Protein AF-A0A9P9GS94-F1 (afdb_monomer)

Structure (mmCIF, N/CA/C/O backbone):
data_AF-A0A9P9GS94-F1
#
_entry.id   AF-A0A9P9GS94-F1
#
loop_
_atom_site.group_PDB
_atom_site.id
_atom_site.type_symbol
_atom_site.label_atom_id
_atom_site.label_alt_id
_atom_site.label_comp_id
_atom_site.label_asym_id
_atom_site.label_entity_id
_atom_site.label_seq_id
_atom_site.pdbx_PDB_ins_code
_atom_site.Cartn_x
_atom_site.Cartn_y
_atom_site.Cartn_z
_atom_site.occupancy
_atom_site.B_iso_or_equiv
_atom_site.auth_seq_id
_atom_site.auth_comp_id
_atom_site.auth_asym_id
_atom_site.auth_atom_id
_atom_site.pdbx_PDB_model_num
ATOM 1 N N . MET A 1 1 ? -2.860 16.374 18.652 1.00 51.09 1 MET A N 1
ATOM 2 C CA . MET A 1 1 ? -3.465 15.806 17.423 1.00 51.09 1 MET A CA 1
ATOM 3 C C . MET A 1 1 ? -3.109 14.330 17.306 1.00 51.09 1 MET A C 1
ATOM 5 O O . MET A 1 1 ? -1.937 13.982 17.402 1.00 51.09 1 MET A O 1
ATOM 9 N N . THR A 1 2 ? -4.101 1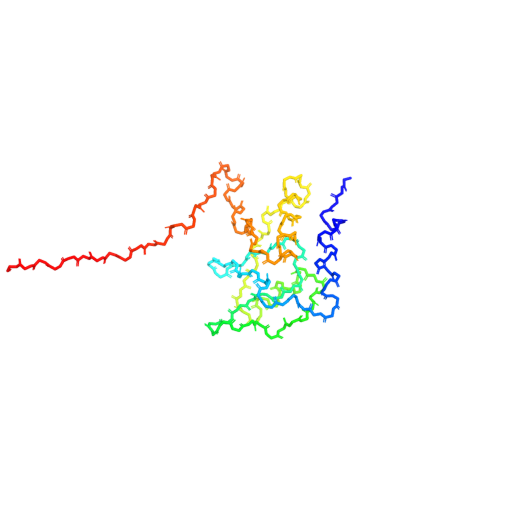3.457 17.146 1.00 63.44 2 THR A N 1
ATOM 10 C CA . THR A 1 2 ? -3.914 11.997 17.101 1.00 63.44 2 THR A CA 1
ATOM 11 C C . THR A 1 2 ? -3.566 11.559 15.676 1.00 63.44 2 THR A C 1
ATOM 13 O O . THR A 1 2 ? -4.245 11.943 14.726 1.00 63.44 2 THR A O 1
ATOM 16 N N . THR A 1 3 ? -2.482 10.804 15.497 1.00 85.69 3 THR A N 1
ATOM 17 C CA . THR A 1 3 ? -2.061 10.278 14.186 1.00 85.69 3 THR A CA 1
ATOM 18 C C . THR A 1 3 ? -2.821 8.988 13.863 1.00 85.69 3 THR A C 1
ATOM 20 O O . THR A 1 3 ? -3.185 8.257 14.783 1.00 85.69 3 THR A O 1
ATOM 23 N N . PHE A 1 4 ? -3.017 8.656 12.577 1.00 89.19 4 PHE A N 1
ATOM 24 C CA . PHE A 1 4 ? -3.662 7.384 12.187 1.00 89.19 4 PHE A CA 1
ATOM 25 C C . PHE A 1 4 ? -2.926 6.164 12.767 1.00 89.19 4 PHE A C 1
ATOM 27 O O . PHE A 1 4 ? -3.548 5.165 13.102 1.00 89.19 4 PHE A O 1
ATOM 34 N N . ARG A 1 5 ? -1.607 6.277 12.983 1.00 90.88 5 ARG A N 1
ATOM 35 C CA . ARG A 1 5 ? -0.775 5.229 13.592 1.00 90.88 5 ARG A CA 1
ATOM 36 C C . ARG A 1 5 ? -1.194 4.847 15.016 1.00 90.88 5 ARG A C 1
ATOM 38 O O . ARG A 1 5 ? -0.787 3.799 15.501 1.00 90.88 5 ARG A O 1
ATOM 45 N N . LYS A 1 6 ? -1.956 5.703 15.707 1.00 91.00 6 LYS A N 1
ATOM 46 C CA . LYS A 1 6 ? -2.480 5.432 17.053 1.00 91.00 6 LYS A CA 1
ATOM 47 C C . LYS A 1 6 ? -3.866 4.771 17.044 1.00 91.00 6 LYS A C 1
ATOM 49 O O . LYS A 1 6 ? -4.298 4.362 18.120 1.00 91.00 6 LYS A O 1
ATOM 54 N N . SER A 1 7 ? -4.529 4.679 15.885 1.00 92.81 7 SER A N 1
ATOM 55 C CA . SER A 1 7 ? -5.830 4.007 15.737 1.00 92.81 7 SER A CA 1
ATOM 56 C C . SER A 1 7 ? -5.739 2.521 16.089 1.00 92.81 7 SER A C 1
ATOM 58 O O . SER A 1 7 ? -4.669 1.921 15.959 1.00 92.81 7 SER A O 1
ATOM 60 N N . SER A 1 8 ? -6.843 1.943 16.560 1.00 93.00 8 SER A N 1
ATOM 61 C CA . SER A 1 8 ? -6.963 0.499 16.790 1.00 93.00 8 SER A CA 1
ATOM 62 C C . SER A 1 8 ? -6.807 -0.269 15.484 1.00 93.00 8 SER A C 1
ATOM 64 O O . SER A 1 8 ? -6.036 -1.209 15.435 1.00 93.00 8 SER A O 1
ATOM 66 N N . GLU A 1 9 ? -7.398 0.212 14.396 1.00 92.75 9 GLU A N 1
ATOM 67 C CA . GLU A 1 9 ? -7.424 -0.467 13.101 1.00 92.75 9 GLU A CA 1
ATOM 68 C C . GLU A 1 9 ? -6.022 -0.632 12.506 1.00 92.75 9 GLU A C 1
ATOM 70 O O . GLU A 1 9 ? -5.653 -1.707 12.039 1.00 9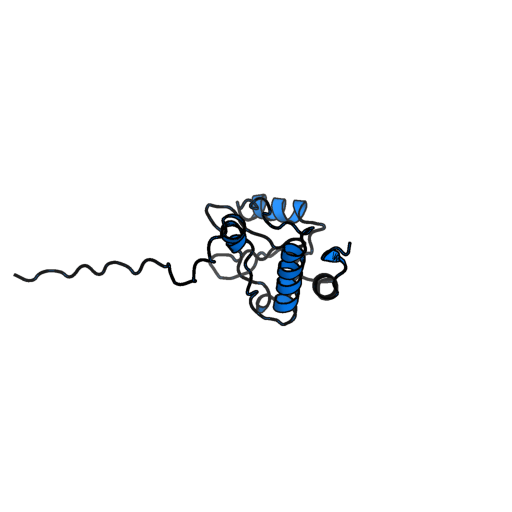2.75 9 GLU A O 1
ATOM 75 N N . TYR A 1 10 ? -5.186 0.410 12.583 1.00 92.31 10 TYR A N 1
ATOM 76 C CA . TYR A 1 10 ? -3.791 0.287 12.162 1.00 92.31 10 TYR A CA 1
ATOM 77 C C . TYR A 1 10 ? -2.988 -0.631 13.093 1.00 92.31 10 TYR A C 1
ATOM 79 O O . TYR A 1 10 ? -2.106 -1.355 12.634 1.00 92.31 10 TYR A O 1
ATOM 87 N N . LYS A 1 11 ? -3.265 -0.613 14.402 1.00 91.31 11 LYS A N 1
ATOM 88 C CA . LYS A 1 11 ? -2.607 -1.524 15.349 1.00 91.31 11 LYS A CA 1
ATOM 89 C C . LYS A 1 11 ? -3.013 -2.972 15.104 1.00 91.31 11 LYS A C 1
ATOM 91 O O . LYS A 1 11 ? -2.138 -3.824 15.160 1.00 91.31 11 LYS A O 1
ATOM 96 N N . ASP A 1 12 ? -4.272 -3.233 14.779 1.00 88.94 12 ASP A N 1
ATOM 97 C CA . ASP A 1 12 ? -4.786 -4.559 14.443 1.00 88.94 12 ASP A CA 1
ATOM 98 C C . ASP A 1 12 ? -4.164 -5.059 13.144 1.00 88.94 12 ASP A C 1
ATOM 100 O O . ASP A 1 12 ? -3.685 -6.191 13.099 1.00 88.94 12 ASP A O 1
ATOM 104 N N . TYR A 1 13 ? -4.052 -4.186 12.135 1.00 89.19 13 TYR A N 1
ATOM 105 C CA . TYR A 1 13 ? -3.286 -4.473 10.924 1.00 89.19 13 TYR A CA 1
ATOM 106 C C . TYR A 1 13 ? -1.844 -4.859 11.243 1.00 89.19 13 TYR A C 1
ATOM 108 O O . TYR A 1 13 ? -1.366 -5.839 10.702 1.00 89.19 13 TYR A O 1
ATOM 116 N N . LEU A 1 14 ? -1.150 -4.153 12.141 1.00 87.50 14 LEU A N 1
ATOM 117 C CA . LEU A 1 14 ? 0.218 -4.523 12.519 1.00 87.50 14 LEU A CA 1
ATOM 118 C C . LEU A 1 14 ? 0.302 -5.755 13.433 1.00 87.50 14 LEU A C 1
ATOM 120 O O . LEU A 1 14 ? 1.328 -6.431 13.430 1.00 87.50 14 LEU A O 1
ATOM 124 N N . GLY A 1 15 ? -0.722 -5.984 14.258 1.00 77.00 15 GLY A N 1
ATOM 125 C CA . GLY A 1 15 ? -0.802 -7.009 15.299 1.00 77.00 15 GLY A CA 1
ATOM 126 C C . GLY A 1 15 ? -1.143 -8.386 14.739 1.00 77.00 15 GLY A C 1
ATOM 127 O O . GLY A 1 15 ? -0.458 -9.362 15.036 1.00 77.00 15 GLY A O 1
ATOM 128 N N . LYS A 1 16 ? -2.137 -8.456 13.846 1.00 66.75 16 LYS A N 1
ATOM 129 C CA . LYS A 1 16 ? -2.469 -9.674 13.089 1.00 66.75 16 LYS A CA 1
ATOM 130 C C . LYS A 1 16 ? -1.347 -10.097 12.143 1.00 66.75 16 LYS A C 1
ATOM 132 O O . LYS A 1 16 ? -1.347 -11.229 11.675 1.00 66.75 16 LYS A O 1
ATOM 137 N N . THR A 1 17 ? -0.391 -9.208 11.881 1.00 59.81 17 THR A N 1
ATOM 138 C CA . THR A 1 17 ? 0.684 -9.443 10.922 1.00 59.81 17 THR A CA 1
ATOM 139 C C . THR A 1 17 ? 2.075 -9.523 11.555 1.00 59.81 17 THR A C 1
ATOM 141 O O . THR A 1 17 ? 3.090 -9.490 10.861 1.00 59.81 17 THR A O 1
ATOM 144 N N . VAL A 1 18 ? 2.160 -9.649 12.885 1.00 58.53 18 VAL A N 1
ATOM 145 C CA . VAL A 1 18 ? 3.442 -9.763 13.608 1.00 58.53 18 VAL A CA 1
ATOM 146 C C . VAL A 1 18 ? 4.288 -10.948 13.118 1.00 58.53 18 VAL A C 1
ATOM 148 O O . VAL A 1 18 ? 5.510 -10.878 13.209 1.00 58.53 18 VAL A O 1
ATOM 151 N N . ILE A 1 19 ? 3.667 -11.992 12.553 1.00 59.28 19 ILE A N 1
ATOM 152 C CA . ILE A 1 19 ? 4.356 -13.203 12.076 1.00 59.28 19 ILE A CA 1
ATOM 153 C C . ILE A 1 19 ? 4.350 -13.312 10.540 1.00 59.28 19 ILE A C 1
ATOM 155 O O . ILE A 1 19 ? 5.348 -13.741 9.969 1.00 59.28 19 ILE A O 1
ATOM 159 N N . SER A 1 20 ? 3.285 -12.883 9.854 1.00 68.00 20 SER A N 1
ATOM 160 C CA . SER A 1 20 ? 3.179 -12.981 8.391 1.00 68.00 20 SER A CA 1
ATOM 161 C C . SER A 1 20 ? 2.195 -11.969 7.797 1.00 68.00 20 SER A C 1
ATOM 163 O O . SER A 1 20 ? 1.376 -11.371 8.499 1.00 68.00 20 SER A O 1
ATOM 165 N N . ARG A 1 21 ? 2.299 -11.745 6.484 1.00 83.62 21 ARG A N 1
ATOM 166 C CA . ARG A 1 21 ? 1.339 -10.977 5.679 1.00 83.62 21 ARG A CA 1
ATOM 167 C C . ARG A 1 21 ? -0.113 -11.443 5.924 1.00 83.62 21 ARG A C 1
ATOM 169 O O . ARG A 1 21 ? -0.326 -12.642 6.110 1.00 83.62 21 ARG A O 1
ATOM 176 N N . PRO A 1 22 ? -1.125 -10.544 5.883 1.00 83.44 22 PRO A N 1
ATOM 177 C CA . PRO A 1 22 ? -2.527 -10.962 5.868 1.00 83.44 22 PRO A CA 1
ATOM 178 C C . PRO A 1 22 ? -2.788 -12.013 4.786 1.00 83.44 22 PRO A C 1
ATOM 180 O O . PRO A 1 22 ? -2.136 -11.993 3.742 1.00 83.44 22 PRO A O 1
ATOM 183 N N . GLN A 1 23 ? -3.767 -12.890 5.020 1.00 82.12 23 GLN A N 1
ATOM 184 C CA . GLN A 1 23 ? -4.173 -13.904 4.045 1.00 82.12 23 GLN A CA 1
ATOM 185 C C . GLN A 1 23 ? -4.432 -13.280 2.672 1.00 82.12 23 GLN A C 1
ATOM 187 O O . GLN A 1 23 ? -5.018 -12.201 2.571 1.00 82.12 23 GLN A O 1
ATOM 192 N N . ASP A 1 24 ? -4.056 -13.997 1.618 1.00 82.00 24 ASP A N 1
ATOM 193 C CA . ASP A 1 24 ? -4.065 -1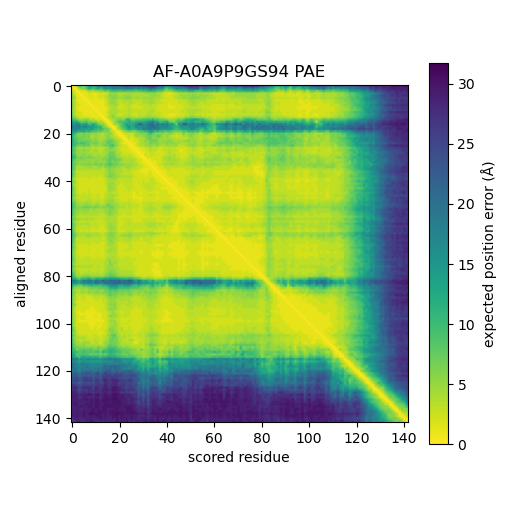3.506 0.242 1.00 82.00 24 ASP A CA 1
ATOM 194 C C . ASP A 1 24 ? -5.402 -12.900 -0.189 1.00 82.00 24 ASP A C 1
ATOM 196 O O . ASP A 1 24 ? -5.420 -11.900 -0.903 1.00 82.00 24 ASP A O 1
ATOM 200 N N . GLN A 1 25 ? -6.518 -13.479 0.253 1.00 79.69 25 GLN A N 1
ATOM 201 C CA . GLN A 1 25 ? -7.875 -13.013 -0.050 1.00 79.69 25 GLN A CA 1
ATOM 202 C C . GLN A 1 25 ? -8.217 -11.649 0.566 1.00 79.69 25 GLN A C 1
ATOM 204 O O . GLN A 1 25 ? -9.049 -10.924 0.026 1.00 79.69 25 GLN A O 1
ATOM 209 N N . LEU A 1 26 ? -7.560 -11.289 1.671 1.00 80.19 26 LEU A N 1
ATOM 210 C CA . LEU A 1 26 ? -7.761 -10.013 2.350 1.00 80.19 26 LEU A CA 1
ATOM 211 C C . LEU A 1 26 ? -7.011 -8.893 1.630 1.00 80.19 26 LEU A C 1
ATOM 213 O O . LEU A 1 26 ? -7.435 -7.747 1.672 1.00 80.19 26 LEU A O 1
ATOM 217 N N . LEU A 1 27 ? -5.896 -9.195 0.956 1.00 87.12 27 LEU A N 1
ATOM 218 C CA . LEU A 1 27 ? -5.077 -8.159 0.338 1.00 87.12 27 LEU A CA 1
ATOM 219 C C . LEU A 1 27 ? -5.752 -7.570 -0.910 1.00 87.12 27 LEU A C 1
ATOM 221 O O . LEU A 1 27 ? -5.935 -8.285 -1.908 1.00 87.12 27 LEU A O 1
ATOM 225 N N . PRO A 1 28 ? -6.034 -6.254 -0.918 1.00 87.38 28 PRO A N 1
ATOM 226 C CA . PRO A 1 28 ? -6.619 -5.599 -2.072 1.00 87.38 28 PRO A CA 1
ATOM 227 C C . PRO A 1 28 ? -5.654 -5.649 -3.251 1.00 87.38 28 PRO A C 1
ATOM 229 O O . PRO A 1 28 ? -4.428 -5.608 -3.084 1.00 87.38 28 PRO A O 1
ATOM 232 N N . ARG A 1 29 ? -6.203 -5.696 -4.468 1.00 86.94 29 ARG A N 1
ATOM 233 C CA . ARG A 1 29 ? -5.396 -5.628 -5.695 1.00 86.94 29 ARG A CA 1
ATOM 234 C C . ARG A 1 29 ? -4.603 -4.328 -5.739 1.00 86.94 29 ARG A C 1
ATOM 236 O O . ARG A 1 29 ? -5.118 -3.269 -5.379 1.00 86.94 29 ARG A O 1
ATOM 243 N N . LEU A 1 30 ? -3.344 -4.419 -6.162 1.00 88.12 30 LEU A N 1
ATOM 244 C CA . LEU A 1 30 ? -2.471 -3.260 -6.294 1.00 88.12 30 LEU A CA 1
ATOM 245 C C . LEU A 1 30 ? -3.027 -2.301 -7.346 1.00 88.12 30 LEU A C 1
ATOM 247 O O . LEU A 1 30 ? -3.312 -2.701 -8.473 1.00 88.12 30 LEU A O 1
ATOM 251 N N . ASP A 1 31 ? -3.188 -1.040 -6.961 1.00 84.50 31 ASP A N 1
ATOM 252 C CA . ASP A 1 31 ? -3.552 0.018 -7.892 1.00 84.50 31 ASP A CA 1
ATOM 253 C C . ASP A 1 31 ? -2.301 0.385 -8.669 1.00 84.50 31 ASP A C 1
ATOM 255 O O . ASP A 1 31 ? -1.339 0.859 -8.061 1.00 84.50 31 ASP A O 1
ATOM 259 N N . SER A 1 32 ? -2.308 0.179 -9.984 1.00 84.88 32 SER A N 1
ATOM 260 C CA . SER A 1 32 ? -1.211 0.584 -10.852 1.00 84.88 32 SER A CA 1
ATOM 261 C C . SER A 1 32 ? -1.698 1.426 -12.027 1.00 84.88 32 SER A C 1
ATOM 263 O O . SER A 1 32 ? -2.777 1.201 -12.576 1.00 84.88 32 SER A O 1
ATOM 265 N N . GLN A 1 33 ? -0.896 2.420 -12.395 1.00 84.81 33 GLN A N 1
ATOM 266 C CA . GLN A 1 33 ? -1.100 3.267 -13.563 1.00 84.81 33 GLN A CA 1
ATOM 267 C C . GLN A 1 33 ? 0.267 3.725 -14.074 1.00 84.81 33 GLN A C 1
ATOM 269 O O . GLN A 1 33 ? 1.070 4.234 -13.300 1.00 84.81 33 GLN A O 1
ATOM 274 N N . ASN A 1 34 ? 0.548 3.541 -15.368 1.00 87.44 34 ASN A N 1
ATOM 275 C CA . ASN A 1 34 ? 1.781 4.013 -16.021 1.00 87.44 34 ASN A CA 1
ATOM 276 C C . ASN A 1 34 ? 3.083 3.596 -15.301 1.00 87.44 34 ASN A C 1
ATOM 278 O O . ASN A 1 34 ? 3.993 4.402 -15.126 1.00 87.44 34 ASN A O 1
ATOM 282 N N . GLY A 1 35 ? 3.160 2.347 -14.824 1.00 89.31 35 GLY A N 1
ATOM 283 C CA . GLY A 1 35 ? 4.324 1.845 -14.076 1.00 89.31 35 GLY A CA 1
ATOM 284 C C . GLY A 1 35 ? 4.470 2.415 -12.656 1.00 89.31 35 GLY A C 1
ATOM 285 O O . GLY A 1 35 ? 5.458 2.137 -11.971 1.00 89.31 35 GLY A O 1
ATOM 286 N N . GLN A 1 36 ? 3.491 3.197 -12.197 1.00 90.44 36 GLN A N 1
ATOM 287 C CA . GLN A 1 36 ? 3.391 3.679 -10.827 1.00 90.44 36 GLN A CA 1
ATOM 288 C C . GLN A 1 36 ? 2.345 2.889 -10.051 1.00 90.44 36 GLN A C 1
ATOM 290 O O . GLN A 1 36 ? 1.338 2.464 -10.613 1.00 90.44 36 GLN A O 1
ATOM 295 N N . ILE A 1 37 ? 2.569 2.718 -8.752 1.00 90.56 37 ILE A N 1
ATOM 296 C CA . ILE A 1 37 ? 1.628 2.087 -7.830 1.00 90.56 37 ILE A CA 1
ATOM 297 C C . ILE A 1 37 ? 1.219 3.034 -6.717 1.00 90.56 37 ILE A C 1
ATOM 299 O O . ILE A 1 37 ? 1.999 3.885 -6.284 1.00 90.56 37 ILE A O 1
ATOM 303 N N . TYR A 1 38 ? 0.013 2.833 -6.201 1.00 87.69 38 TYR A N 1
ATOM 304 C CA . TYR A 1 38 ? -0.516 3.619 -5.095 1.00 87.69 38 TYR A CA 1
ATOM 305 C C . TYR A 1 38 ? -0.616 2.756 -3.840 1.00 87.69 38 TYR A C 1
ATOM 307 O O . TYR A 1 38 ? -1.165 1.652 -3.859 1.00 87.69 38 TYR A O 1
ATOM 315 N N . MET A 1 39 ? -0.072 3.279 -2.741 1.00 87.25 39 MET A N 1
ATOM 316 C CA . MET A 1 39 ? -0.048 2.600 -1.449 1.00 87.25 39 MET A CA 1
ATOM 317 C C . MET A 1 39 ? -0.790 3.418 -0.397 1.00 87.25 39 MET A C 1
ATOM 319 O O . MET A 1 39 ? -0.614 4.638 -0.305 1.00 87.25 39 MET A O 1
ATOM 323 N N . ALA A 1 40 ? -1.571 2.742 0.437 1.00 88.25 40 ALA A N 1
ATOM 324 C CA . ALA A 1 40 ? -2.148 3.345 1.619 1.00 88.25 40 ALA A CA 1
ATOM 325 C C . ALA 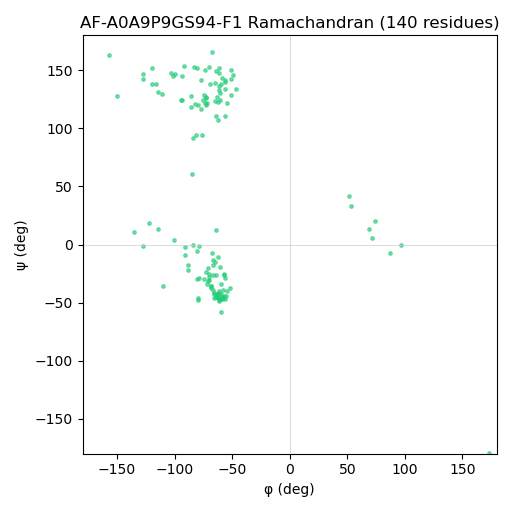A 1 40 ? -1.025 3.739 2.606 1.00 88.25 40 ALA A C 1
ATOM 327 O O . ALA A 1 40 ? -0.040 3.014 2.805 1.00 88.25 40 ALA A O 1
ATOM 328 N N . PRO A 1 41 ? -1.118 4.915 3.249 1.00 89.38 41 PRO A N 1
ATOM 329 C CA . PRO A 1 41 ? -0.155 5.329 4.259 1.00 89.38 41 PRO A CA 1
ATOM 330 C C . PRO A 1 41 ? -0.001 4.300 5.382 1.00 89.38 41 PRO A C 1
ATOM 332 O O . PRO A 1 41 ? -0.949 4.006 6.104 1.00 89.38 41 PRO A O 1
ATOM 335 N N . GLY A 1 42 ? 1.225 3.812 5.578 1.00 89.69 42 GLY A N 1
ATOM 336 C CA . GLY A 1 42 ? 1.550 2.840 6.625 1.00 89.69 42 GLY A CA 1
ATOM 337 C C . GLY A 1 42 ? 1.581 1.382 6.167 1.00 89.69 42 GLY A C 1
ATOM 338 O O . GLY A 1 42 ? 1.909 0.542 6.997 1.00 89.69 42 GLY A O 1
ATOM 339 N N . GLU A 1 43 ? 1.316 1.085 4.889 1.00 90.62 43 GLU A N 1
ATOM 340 C CA . GLU A 1 43 ? 1.485 -0.271 4.357 1.00 90.62 43 GLU A CA 1
ATOM 341 C C . GLU A 1 43 ? 2.914 -0.793 4.569 1.00 90.62 43 GLU A C 1
ATOM 343 O O . GLU A 1 43 ? 3.901 -0.058 4.426 1.00 90.62 43 GLU A O 1
ATOM 348 N N . VAL A 1 44 ? 3.006 -2.080 4.917 1.00 91.75 44 VAL A N 1
ATOM 349 C CA . VAL A 1 44 ? 4.266 -2.779 5.221 1.00 91.75 44 VAL A CA 1
ATOM 350 C C . VAL A 1 44 ? 4.378 -4.160 4.562 1.00 91.75 44 VAL A C 1
ATOM 352 O O . VAL A 1 44 ? 5.304 -4.891 4.891 1.00 91.75 44 VAL A O 1
ATOM 355 N N . TYR A 1 45 ? 3.488 -4.520 3.632 1.00 91.94 45 TYR A N 1
ATOM 356 C CA . TYR A 1 45 ? 3.553 -5.787 2.887 1.00 91.94 45 TYR A CA 1
ATOM 357 C C . TYR A 1 45 ? 3.492 -5.561 1.382 1.00 91.94 45 TYR A C 1
ATOM 359 O O . TYR A 1 45 ? 2.794 -4.664 0.906 1.00 91.94 45 TYR A O 1
ATOM 367 N N . CYS A 1 46 ? 4.186 -6.419 0.634 1.00 92.81 46 CYS A N 1
ATOM 368 C CA . CYS A 1 46 ? 3.997 -6.509 -0.804 1.00 92.81 46 CYS A CA 1
ATOM 369 C C . CYS A 1 46 ? 2.677 -7.229 -1.107 1.00 92.81 46 CYS A C 1
ATOM 371 O O . CYS A 1 46 ? 2.419 -8.320 -0.592 1.00 92.81 46 CYS A O 1
ATOM 373 N N . ARG A 1 47 ? 1.854 -6.609 -1.955 1.00 93.38 47 ARG A N 1
ATOM 374 C CA . ARG A 1 47 ? 0.579 -7.152 -2.450 1.00 93.38 47 ARG A CA 1
ATOM 375 C C . ARG A 1 47 ? 0.540 -7.248 -3.978 1.00 93.38 47 ARG A C 1
ATOM 377 O O . ARG A 1 47 ? -0.537 -7.310 -4.569 1.00 93.38 47 ARG A O 1
ATOM 384 N N . PHE A 1 48 ? 1.712 -7.222 -4.622 1.00 94.69 48 PHE A N 1
ATOM 385 C CA . PHE A 1 48 ? 1.836 -7.476 -6.056 1.00 94.69 48 PHE A CA 1
ATOM 386 C C . PHE A 1 48 ? 1.365 -8.893 -6.376 1.00 94.69 48 PHE A C 1
ATOM 388 O O . PHE A 1 48 ? 1.714 -9.832 -5.660 1.00 94.69 48 PHE A O 1
ATOM 395 N N . ARG A 1 49 ? 0.593 -9.030 -7.456 1.00 94.06 49 ARG A N 1
ATOM 396 C CA . ARG A 1 49 ? 0.183 -10.319 -8.014 1.00 94.06 49 ARG A CA 1
ATOM 397 C C . ARG A 1 49 ? 0.807 -10.477 -9.392 1.00 94.06 49 ARG A C 1
ATOM 399 O O . ARG A 1 49 ? 0.701 -9.565 -10.212 1.00 94.06 49 ARG A O 1
ATOM 406 N N . HIS A 1 50 ? 1.427 -11.623 -9.627 1.00 91.81 50 HIS A N 1
ATOM 407 C CA . HIS A 1 50 ? 1.923 -12.029 -10.933 1.00 91.81 50 HIS A CA 1
ATOM 408 C C . HIS A 1 50 ? 0.750 -12.285 -11.903 1.00 91.81 50 HIS A C 1
ATOM 410 O O . HIS A 1 50 ? -0.403 -12.377 -11.466 1.00 91.81 50 HIS A O 1
ATOM 416 N N . PRO A 1 51 ? 1.005 -12.383 -13.223 1.00 91.88 51 PRO A N 1
ATOM 417 C CA . PRO A 1 51 ? -0.046 -12.644 -14.212 1.00 91.88 51 PRO A CA 1
ATOM 418 C C . PRO A 1 51 ? -0.850 -13.930 -13.965 1.00 91.88 51 PRO A C 1
ATOM 420 O O . PRO A 1 51 ? -2.014 -14.004 -14.345 1.00 91.88 51 PRO A O 1
ATOM 423 N N . ASP A 1 52 ? -0.254 -14.915 -13.293 1.00 92.50 52 ASP A N 1
ATOM 424 C CA . ASP A 1 52 ? -0.897 -16.166 -12.869 1.00 92.50 52 ASP A CA 1
ATOM 425 C C . ASP A 1 52 ? -1.778 -16.020 -11.608 1.00 92.50 52 ASP A C 1
ATOM 427 O O . ASP A 1 52 ? -2.406 -16.978 -11.163 1.00 92.50 52 ASP A O 1
ATOM 431 N N . GLY A 1 53 ? -1.842 -14.819 -11.025 1.00 89.31 53 GLY A N 1
ATOM 432 C CA . GLY A 1 53 ? -2.611 -14.501 -9.826 1.00 89.31 53 GLY A CA 1
ATOM 433 C C . GLY A 1 53 ? -1.880 -14.749 -8.504 1.00 89.31 53 GLY A C 1
ATOM 434 O O . GLY A 1 53 ? -2.393 -14.324 -7.459 1.00 89.31 53 GLY A O 1
ATOM 435 N N . GLN A 1 54 ? -0.692 -15.364 -8.527 1.00 91.62 54 GLN A N 1
ATOM 436 C CA . GLN A 1 54 ? 0.097 -15.623 -7.325 1.00 91.62 54 GLN A CA 1
ATOM 437 C C . GLN A 1 54 ? 0.635 -14.319 -6.743 1.00 91.62 54 GLN A C 1
ATOM 439 O O . GLN A 1 54 ? 1.078 -13.424 -7.467 1.00 91.62 54 GLN A O 1
ATOM 444 N N . LEU A 1 55 ? 0.593 -14.190 -5.418 1.00 93.69 55 LEU A N 1
ATOM 445 C CA . LEU A 1 55 ? 1.239 -13.064 -4.755 1.00 93.69 55 LEU A CA 1
ATOM 446 C C . LEU A 1 55 ? 2.756 -13.183 -4.839 1.00 93.69 55 LEU A C 1
ATOM 448 O O . LEU A 1 55 ? 3.307 -14.280 -4.839 1.00 93.69 55 LEU A O 1
ATOM 452 N N . CYS A 1 56 ? 3.419 -12.028 -4.801 1.00 94.38 56 CYS A N 1
ATOM 453 C CA . CYS A 1 56 ? 4.852 -11.957 -4.555 1.00 94.38 56 CYS A CA 1
ATOM 454 C C . CYS A 1 56 ? 5.227 -12.846 -3.357 1.00 94.38 56 CYS A C 1
ATOM 456 O O . CYS A 1 56 ? 4.571 -12.798 -2.306 1.00 94.38 56 CYS A O 1
ATOM 458 N N . SER A 1 57 ? 6.287 -13.637 -3.528 1.00 93.12 57 SER A N 1
ATOM 459 C CA . SER A 1 57 ? 6.768 -14.613 -2.545 1.00 93.12 57 SER A CA 1
ATOM 460 C C . SER A 1 57 ? 7.306 -13.976 -1.264 1.00 93.12 57 SER A C 1
ATOM 462 O O . SER A 1 57 ? 7.410 -14.653 -0.247 1.00 93.12 57 SER A O 1
ATOM 464 N N . ASN A 1 58 ? 7.618 -12.676 -1.284 1.00 92.19 58 ASN A N 1
ATOM 465 C CA .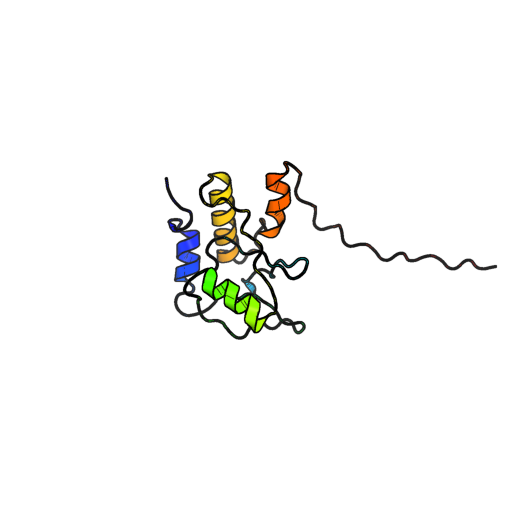 ASN A 1 58 ? 7.987 -11.940 -0.084 1.00 92.19 58 ASN A CA 1
ATOM 466 C C . ASN A 1 58 ? 6.739 -11.625 0.760 1.00 92.19 58 ASN A C 1
ATOM 468 O O . ASN A 1 58 ? 6.043 -10.626 0.547 1.00 92.19 58 ASN A O 1
ATOM 472 N N . ASP A 1 59 ? 6.466 -12.499 1.723 1.00 90.31 59 ASP A N 1
ATOM 473 C CA . ASP A 1 59 ? 5.403 -12.375 2.720 1.00 90.31 59 ASP A CA 1
ATOM 474 C C . ASP A 1 59 ? 5.864 -11.677 4.015 1.00 90.31 59 ASP A C 1
ATOM 476 O O . ASP A 1 59 ? 5.060 -11.429 4.921 1.00 90.31 59 ASP A O 1
ATOM 480 N N . ALA A 1 60 ? 7.148 -11.322 4.097 1.00 89.06 60 ALA A N 1
ATOM 481 C CA . ALA A 1 60 ? 7.727 -10.696 5.266 1.00 89.06 60 ALA A CA 1
ATOM 482 C C . ALA A 1 60 ? 7.288 -9.234 5.399 1.00 89.06 60 ALA A C 1
ATOM 484 O O . ALA A 1 60 ? 7.048 -8.499 4.435 1.00 89.06 60 ALA A O 1
ATOM 485 N N . ARG A 1 61 ? 7.221 -8.784 6.653 1.00 91.06 61 ARG A N 1
ATOM 486 C CA . ARG A 1 61 ? 6.934 -7.391 6.977 1.00 91.06 61 ARG A CA 1
ATOM 487 C C . ARG A 1 61 ? 8.131 -6.511 6.643 1.00 91.06 61 ARG A C 1
ATOM 489 O O . ARG A 1 61 ? 9.218 -6.692 7.186 1.00 91.06 61 ARG A O 1
ATOM 496 N N . PHE A 1 62 ? 7.907 -5.466 5.860 1.00 92.38 62 PHE A N 1
ATOM 497 C CA . PHE A 1 62 ? 8.901 -4.424 5.642 1.00 92.38 62 PHE A CA 1
ATOM 498 C C . PHE A 1 62 ? 8.969 -3.476 6.846 1.00 92.38 62 PHE A C 1
ATOM 500 O O . PHE A 1 62 ? 7.952 -3.085 7.424 1.00 92.38 62 PHE A O 1
ATOM 507 N N . SER A 1 63 ? 10.176 -3.027 7.201 1.00 89.50 63 SER A N 1
ATOM 508 C CA . SER A 1 63 ? 10.381 -2.084 8.314 1.00 89.50 63 SER A CA 1
ATOM 509 C C . SER A 1 63 ? 9.788 -0.692 8.059 1.00 89.50 63 SER A C 1
ATOM 511 O O . SER A 1 63 ? 9.621 0.097 8.989 1.00 89.50 63 SER A O 1
ATOM 513 N N . GLY A 1 64 ? 9.417 -0.388 6.812 1.00 88.31 64 GLY A N 1
ATOM 514 C CA . GLY A 1 64 ? 8.685 0.821 6.471 1.00 88.31 64 GLY A CA 1
ATOM 515 C C . GLY A 1 64 ? 8.518 1.034 4.972 1.00 88.31 64 GLY A C 1
ATOM 516 O O . GLY A 1 64 ? 9.010 0.266 4.143 1.00 88.31 64 GLY A O 1
ATOM 517 N N . ARG A 1 65 ? 7.853 2.147 4.639 1.00 90.06 65 ARG A N 1
ATOM 518 C CA . ARG A 1 65 ? 7.479 2.530 3.269 1.00 90.06 65 ARG A CA 1
ATOM 519 C C . ARG A 1 65 ? 8.661 2.561 2.302 1.00 90.06 65 ARG A C 1
ATOM 521 O O . ARG A 1 65 ? 8.497 2.148 1.165 1.00 90.06 65 ARG A O 1
ATOM 528 N N . TYR A 1 66 ? 9.823 3.054 2.734 1.00 92.12 66 TYR A N 1
ATOM 529 C CA . TYR A 1 66 ? 11.007 3.138 1.874 1.00 92.12 66 TYR A CA 1
ATOM 530 C C . TYR A 1 66 ? 11.457 1.753 1.387 1.00 92.12 66 TYR A C 1
ATOM 532 O O . TYR A 1 66 ? 11.628 1.551 0.190 1.00 92.12 66 TYR A O 1
ATOM 540 N N . ASN A 1 67 ? 11.575 0.782 2.298 1.00 95.12 67 ASN A N 1
ATOM 541 C CA . ASN A 1 67 ? 12.010 -0.571 1.949 1.00 95.12 67 ASN A CA 1
ATOM 542 C C . ASN A 1 67 ? 10.969 -1.306 1.102 1.00 95.12 67 ASN A C 1
ATOM 544 O O . ASN A 1 67 ? 11.336 -1.993 0.155 1.00 95.12 67 ASN A O 1
ATOM 548 N N . LEU A 1 68 ? 9.681 -1.098 1.391 1.00 94.62 68 LEU A N 1
ATOM 549 C CA . LEU A 1 68 ? 8.602 -1.620 0.556 1.00 94.62 68 LEU A CA 1
ATOM 550 C C . LEU A 1 68 ? 8.637 -1.012 -0.859 1.00 94.62 68 LEU A C 1
ATOM 552 O O . LEU A 1 68 ? 8.555 -1.738 -1.843 1.00 94.62 68 LEU A O 1
ATOM 556 N N . ALA A 1 69 ? 8.823 0.305 -0.981 1.00 94.56 69 ALA A N 1
ATOM 557 C CA . ALA A 1 69 ? 8.941 0.979 -2.274 1.00 94.56 69 ALA A CA 1
ATOM 558 C C . ALA A 1 69 ? 10.153 0.483 -3.076 1.00 94.56 69 ALA A C 1
ATOM 560 O O . ALA A 1 69 ? 10.035 0.214 -4.268 1.00 94.56 69 ALA A O 1
ATOM 561 N N . ARG A 1 70 ? 11.301 0.309 -2.410 1.00 96.50 70 ARG A N 1
ATOM 562 C CA . ARG A 1 70 ? 12.509 -0.259 -3.019 1.00 96.50 70 ARG A CA 1
ATOM 563 C C . ARG A 1 70 ? 12.277 -1.691 -3.509 1.00 96.50 70 ARG A C 1
ATOM 565 O O . ARG A 1 70 ? 12.747 -2.032 -4.586 1.00 96.50 70 ARG A O 1
ATOM 572 N N . HIS A 1 71 ? 11.541 -2.509 -2.757 1.00 97.25 71 HIS A N 1
ATOM 573 C CA . HIS A 1 71 ? 11.169 -3.856 -3.190 1.00 97.25 71 HIS A CA 1
ATOM 574 C C . HIS A 1 71 ? 10.314 -3.835 -4.462 1.00 97.25 71 HIS A C 1
ATOM 576 O O . HIS A 1 71 ? 10.658 -4.521 -5.416 1.00 97.25 71 HIS A O 1
ATOM 582 N N . TYR A 1 72 ? 9.274 -2.995 -4.534 1.00 96.50 72 TYR A N 1
ATOM 583 C CA . TYR A 1 72 ? 8.486 -2.844 -5.766 1.00 96.50 72 TYR A CA 1
ATOM 584 C C . TYR A 1 72 ? 9.334 -2.410 -6.967 1.00 96.50 72 TYR A C 1
ATOM 586 O O . TYR A 1 72 ? 9.135 -2.909 -8.074 1.00 96.50 72 TYR A O 1
ATOM 594 N N . GLN A 1 73 ? 10.299 -1.517 -6.749 1.00 97.06 73 GLN A N 1
ATOM 595 C CA . GLN A 1 73 ? 11.179 -1.053 -7.816 1.00 97.06 73 GLN A CA 1
ATOM 596 C C . GLN A 1 73 ? 12.079 -2.172 -8.347 1.00 97.06 73 GLN A C 1
ATOM 598 O O . GLN A 1 73 ? 12.210 -2.308 -9.557 1.00 97.06 73 GLN A O 1
ATOM 603 N N . ILE A 1 74 ? 12.692 -2.956 -7.456 1.00 97.62 74 ILE A N 1
ATOM 604 C CA . ILE A 1 74 ? 13.679 -3.980 -7.825 1.00 97.62 74 ILE A CA 1
ATOM 605 C C . ILE A 1 74 ? 13.000 -5.255 -8.337 1.00 97.62 74 ILE A C 1
ATOM 607 O O . ILE A 1 74 ? 13.377 -5.766 -9.384 1.00 97.62 74 ILE A O 1
ATOM 611 N N . GLU A 1 75 ? 11.996 -5.758 -7.618 1.00 97.44 75 GLU A N 1
ATOM 612 C CA . GLU A 1 75 ? 11.396 -7.072 -7.893 1.00 97.44 75 GLU A CA 1
ATOM 613 C C . GLU A 1 75 ? 10.255 -7.006 -8.911 1.00 97.44 75 GLU A C 1
ATOM 615 O O . GLU A 1 75 ? 9.885 -8.014 -9.514 1.00 97.44 75 GLU A O 1
ATOM 620 N N . HIS A 1 76 ? 9.644 -5.830 -9.078 1.00 96.12 76 HIS A N 1
ATOM 621 C CA . HIS A 1 76 ? 8.431 -5.680 -9.882 1.00 96.12 76 HIS A CA 1
ATOM 6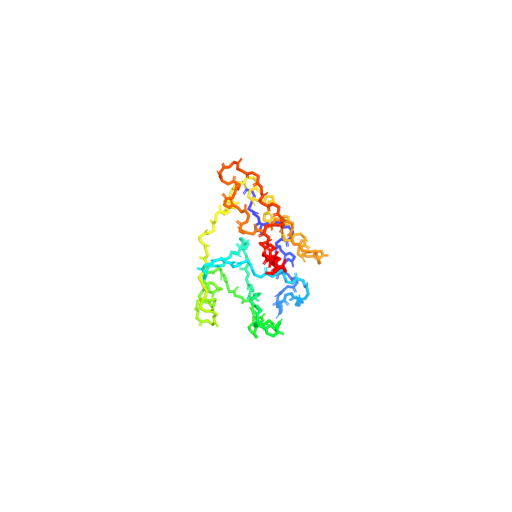22 C C . HIS A 1 76 ? 8.536 -4.593 -10.955 1.00 96.12 76 HIS A C 1
ATOM 624 O O . HIS A 1 76 ? 7.591 -4.430 -11.721 1.00 96.12 76 HIS A O 1
ATOM 630 N N . ASN A 1 77 ? 9.661 -3.870 -11.053 1.00 96.00 77 ASN A N 1
ATOM 631 C CA . ASN A 1 77 ? 9.843 -2.736 -11.971 1.00 96.00 77 ASN A CA 1
ATOM 632 C C . ASN A 1 77 ? 8.741 -1.665 -11.838 1.00 96.00 77 ASN A C 1
ATOM 634 O O . ASN A 1 77 ? 8.355 -1.021 -12.814 1.00 96.00 77 ASN A O 1
ATOM 638 N N . LEU A 1 78 ? 8.220 -1.478 -10.620 1.00 95.25 78 LEU A N 1
ATOM 639 C CA . LEU A 1 78 ? 7.155 -0.525 -10.313 1.00 95.25 78 LEU A CA 1
ATOM 640 C C . LEU A 1 78 ? 7.657 0.558 -9.367 1.00 95.25 78 LEU A C 1
ATOM 642 O O . LEU A 1 78 ? 8.339 0.287 -8.381 1.00 95.25 78 LEU A O 1
ATOM 646 N N . THR A 1 79 ? 7.271 1.802 -9.629 1.00 93.56 79 THR A N 1
ATOM 647 C CA . THR A 1 79 ? 7.600 2.931 -8.749 1.00 93.56 79 THR A CA 1
ATOM 648 C C . THR A 1 79 ? 6.404 3.311 -7.891 1.00 93.56 79 THR A C 1
ATOM 650 O O . THR A 1 79 ? 5.260 3.215 -8.312 1.00 93.56 79 THR A O 1
ATOM 653 N N . VAL A 1 80 ? 6.635 3.744 -6.656 1.00 88.38 80 VAL A N 1
ATOM 654 C CA . VAL A 1 80 ? 5.543 4.198 -5.788 1.00 88.38 80 VAL A CA 1
ATOM 655 C C . VAL A 1 80 ? 5.209 5.645 -6.127 1.00 88.38 80 VAL A C 1
ATOM 657 O O . VAL A 1 80 ? 6.058 6.525 -5.975 1.00 88.38 80 VAL A O 1
ATOM 660 N N . ALA A 1 81 ? 3.964 5.898 -6.529 1.00 87.31 81 ALA A N 1
ATOM 661 C CA . ALA A 1 81 ? 3.454 7.245 -6.724 1.00 87.31 81 ALA A CA 1
ATOM 662 C C . ALA A 1 81 ? 3.623 8.061 -5.433 1.00 87.31 81 ALA A C 1
ATOM 664 O O . ALA A 1 81 ? 3.459 7.559 -4.312 1.00 87.31 81 ALA A O 1
ATOM 665 N N . HIS A 1 82 ? 3.975 9.340 -5.567 1.00 73.19 82 HIS A N 1
ATOM 666 C CA . HIS A 1 82 ? 4.130 10.190 -4.396 1.00 73.19 82 HIS A CA 1
ATOM 667 C C . HIS A 1 82 ? 2.780 10.288 -3.673 1.00 73.19 82 HIS A C 1
ATOM 669 O O . HIS A 1 82 ? 1.772 10.651 -4.276 1.00 73.19 82 HIS A O 1
ATOM 675 N N . ASN A 1 83 ? 2.757 9.907 -2.391 1.00 65.38 83 ASN A N 1
ATOM 676 C CA . ASN A 1 83 ? 1.529 9.802 -1.609 1.00 65.38 83 ASN A CA 1
ATOM 677 C C . ASN A 1 83 ? 0.787 11.138 -1.614 1.00 65.38 83 ASN A C 1
ATOM 679 O O . ASN A 1 83 ? 1.215 12.086 -0.959 1.00 65.38 83 ASN A O 1
ATOM 683 N N . ALA A 1 84 ? -0.355 11.183 -2.291 1.00 55.31 84 ALA A N 1
ATOM 684 C CA . ALA A 1 84 ? -1.217 12.349 -2.269 1.00 55.31 84 ALA A CA 1
ATOM 685 C C . ALA A 1 84 ? -1.905 12.508 -0.896 1.00 55.31 84 ALA A C 1
ATOM 687 O O . ALA A 1 84 ? -2.406 13.591 -0.577 1.00 55.31 84 ALA A O 1
ATOM 688 N N . THR A 1 85 ? -1.995 11.452 -0.065 1.00 64.19 85 THR A N 1
ATOM 689 C CA . THR A 1 85 ? -2.748 11.473 1.208 1.00 64.19 85 THR A CA 1
ATOM 690 C C . THR A 1 85 ? -2.011 12.320 2.201 1.00 64.19 85 THR A C 1
ATOM 692 O O . THR A 1 85 ? -0.867 12.029 2.518 1.00 64.19 85 THR A O 1
ATOM 695 N N . MET A 1 86 ? -2.680 13.354 2.710 1.00 74.62 86 MET A N 1
ATOM 696 C CA . MET A 1 86 ? -2.207 14.102 3.862 1.00 74.62 86 MET A CA 1
ATOM 697 C C . MET A 1 86 ? -2.647 13.353 5.126 1.00 74.62 86 MET A C 1
ATOM 699 O O . MET A 1 86 ? -3.745 13.621 5.619 1.00 74.62 86 MET A O 1
ATOM 703 N N . PRO A 1 87 ? -1.838 12.437 5.702 1.00 81.38 87 PRO A N 1
ATOM 704 C CA . PRO A 1 87 ? -2.203 11.708 6.923 1.00 81.38 87 PRO A CA 1
ATOM 705 C C . PRO A 1 87 ? -2.403 12.632 8.132 1.00 81.38 87 PRO A C 1
ATOM 707 O O . PRO A 1 87 ? -2.875 12.200 9.182 1.00 81.38 87 PRO A O 1
ATOM 710 N N . HIS A 1 88 ? -2.012 13.899 8.002 1.00 81.25 88 HIS A N 1
ATOM 711 C CA . HIS A 1 88 ? -2.155 14.928 9.020 1.00 81.25 88 HIS A CA 1
ATOM 712 C C . HIS A 1 88 ? -3.501 15.664 8.949 1.00 81.25 88 HIS A C 1
ATOM 714 O O . HIS A 1 88 ? -3.900 16.269 9.945 1.00 81.25 88 HIS A O 1
ATOM 720 N N . SER A 1 89 ? -4.235 15.586 7.833 1.00 85.81 89 SER A N 1
ATOM 721 C CA . SER A 1 89 ? -5.570 16.186 7.728 1.00 85.81 89 SER A CA 1
ATOM 722 C C . SER A 1 89 ? -6.630 15.286 8.370 1.00 85.81 89 SER A C 1
ATOM 724 O O . SER A 1 89 ? -6.478 14.065 8.415 1.00 85.81 89 SER A O 1
ATOM 726 N N . THR A 1 90 ? -7.724 15.867 8.873 1.00 86.44 90 THR A N 1
ATOM 727 C CA . THR A 1 90 ? -8.837 15.085 9.446 1.00 86.44 90 THR A CA 1
ATOM 728 C C . THR A 1 90 ? -9.419 14.117 8.423 1.00 86.44 90 THR A C 1
ATOM 730 O O . THR A 1 90 ? -9.539 12.932 8.715 1.00 86.44 90 THR A O 1
ATOM 733 N N . ARG A 1 91 ? -9.687 14.595 7.203 1.00 85.75 91 ARG A N 1
ATOM 734 C CA . ARG A 1 91 ? -10.199 13.761 6.110 1.00 85.75 91 ARG A CA 1
ATOM 735 C C . ARG A 1 91 ? -9.228 12.640 5.741 1.00 85.75 91 ARG A C 1
ATOM 737 O O . ARG A 1 91 ? -9.646 11.495 5.641 1.00 85.75 91 ARG A O 1
ATOM 744 N N . GLY A 1 92 ? -7.937 12.948 5.597 1.00 86.19 92 GLY A N 1
ATOM 745 C CA . GLY A 1 92 ? -6.916 11.947 5.291 1.00 86.19 92 GLY A CA 1
ATOM 746 C C . GLY A 1 92 ? -6.840 10.866 6.366 1.00 86.19 92 GLY A C 1
ATOM 747 O O . GLY A 1 92 ? -6.802 9.688 6.037 1.00 86.19 92 GLY A O 1
ATOM 748 N N . ARG A 1 93 ? -6.911 11.241 7.650 1.00 88.06 93 ARG A N 1
ATOM 749 C CA . ARG A 1 93 ? -6.975 10.265 8.748 1.00 88.06 93 ARG A CA 1
ATOM 750 C C . ARG A 1 93 ? -8.192 9.350 8.651 1.00 88.06 93 ARG A C 1
ATOM 752 O O . ARG A 1 93 ? -8.018 8.152 8.817 1.00 88.06 93 ARG A O 1
ATOM 759 N N . ILE A 1 94 ? -9.382 9.895 8.391 1.00 89.62 94 ILE A N 1
ATOM 760 C CA . ILE A 1 94 ? -10.619 9.106 8.266 1.00 89.62 94 ILE A CA 1
ATOM 761 C C . ILE A 1 94 ? -10.487 8.089 7.128 1.00 89.62 94 ILE A C 1
ATOM 763 O O . ILE A 1 94 ? -10.761 6.916 7.349 1.00 89.62 94 ILE A O 1
ATOM 767 N N . LEU A 1 95 ? -10.001 8.512 5.957 1.00 89.88 95 LEU A N 1
ATOM 768 C CA . LEU A 1 95 ? -9.814 7.623 4.804 1.00 89.88 95 LEU A CA 1
ATOM 769 C C . LEU A 1 95 ? -8.809 6.503 5.098 1.00 89.88 95 LEU A C 1
ATOM 771 O O . LEU A 1 95 ? -9.085 5.340 4.835 1.00 89.88 95 LEU A O 1
ATOM 775 N N . ILE A 1 96 ? -7.667 6.842 5.703 1.00 90.19 96 ILE A N 1
ATOM 776 C CA . ILE A 1 96 ? -6.634 5.857 6.047 1.00 90.19 96 ILE A CA 1
ATOM 777 C C . ILE A 1 96 ? -7.155 4.858 7.087 1.00 90.19 96 ILE A C 1
ATOM 779 O 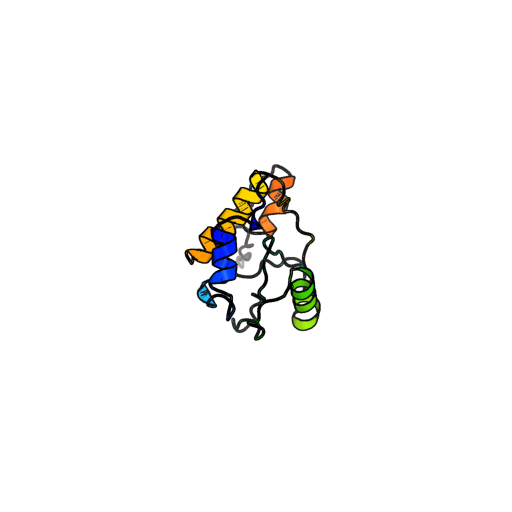O . ILE A 1 96 ? -6.938 3.661 6.949 1.00 90.19 96 ILE A O 1
ATOM 783 N N . VAL A 1 97 ? -7.827 5.335 8.139 1.00 92.69 97 VAL A N 1
ATOM 784 C CA . VAL A 1 97 ? -8.382 4.458 9.184 1.00 92.69 97 VAL A CA 1
ATOM 785 C C . VAL A 1 97 ? -9.492 3.572 8.618 1.00 92.69 97 VAL A C 1
ATOM 787 O O . VAL A 1 97 ? -9.504 2.382 8.915 1.00 92.69 97 VAL A O 1
ATOM 790 N N . GLY A 1 98 ? -10.370 4.120 7.771 1.00 92.62 98 GLY A N 1
ATOM 791 C CA . GLY A 1 98 ? -11.407 3.361 7.069 1.00 92.62 98 GLY A CA 1
ATOM 792 C C . GLY A 1 98 ? -10.821 2.244 6.209 1.00 92.62 98 GLY A C 1
ATOM 793 O O . GLY A 1 98 ? -11.247 1.104 6.339 1.00 92.62 98 GLY A O 1
ATOM 794 N N . TRP A 1 99 ? -9.759 2.536 5.453 1.00 91.81 99 TRP A N 1
ATOM 795 C CA . TRP A 1 99 ? -9.050 1.535 4.653 1.00 91.81 99 TRP A CA 1
ATOM 796 C C . TRP A 1 99 ? -8.549 0.353 5.493 1.00 91.81 99 TRP A C 1
ATOM 798 O O . TRP A 1 99 ? -8.753 -0.800 5.124 1.00 91.81 99 TRP A O 1
ATOM 808 N N . TYR A 1 100 ? -7.917 0.622 6.646 1.00 91.94 100 TYR A N 1
ATOM 809 C CA . TYR A 1 100 ? -7.459 -0.445 7.544 1.00 91.94 100 TYR A CA 1
ATOM 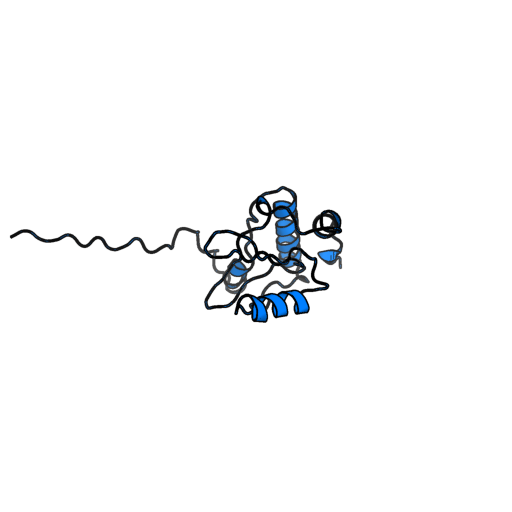810 C C . TYR A 1 100 ? -8.619 -1.196 8.198 1.00 91.94 100 TYR A C 1
ATOM 812 O O . TYR A 1 100 ? -8.504 -2.402 8.387 1.00 91.94 100 TYR A O 1
ATOM 820 N N . ARG A 1 101 ? -9.723 -0.514 8.525 1.00 93.00 101 ARG A N 1
ATOM 821 C CA . ARG A 1 101 ? -10.932 -1.157 9.052 1.00 93.00 101 ARG A CA 1
ATOM 822 C C . ARG A 1 101 ? -11.485 -2.171 8.058 1.00 93.00 101 ARG A C 1
ATOM 824 O O . ARG A 1 101 ? -11.556 -3.349 8.375 1.00 93.00 101 ARG A O 1
ATOM 831 N N . GLU A 1 102 ? -11.792 -1.709 6.848 1.00 92.88 102 GLU A N 1
ATOM 832 C CA . GLU A 1 102 ? -12.363 -2.526 5.775 1.00 92.88 102 GLU A CA 1
ATOM 833 C C . GLU A 1 102 ? -11.454 -3.721 5.471 1.00 92.88 102 GLU A C 1
ATOM 835 O O . GLU A 1 102 ? -11.915 -4.858 5.432 1.00 92.88 102 GLU A O 1
ATOM 840 N N . LEU A 1 103 ? -10.140 -3.488 5.383 1.00 90.31 103 LEU A N 1
ATOM 841 C CA . LEU A 1 103 ? -9.155 -4.551 5.204 1.00 90.31 103 LEU A CA 1
ATOM 842 C C . LEU A 1 103 ? -9.202 -5.604 6.326 1.00 90.31 103 LEU A C 1
ATOM 844 O O . LEU A 1 103 ? -9.134 -6.804 6.058 1.00 90.31 103 LEU A O 1
ATOM 848 N N . MET A 1 104 ? -9.268 -5.170 7.588 1.00 88.44 104 MET A N 1
ATOM 849 C CA . MET A 1 104 ? -9.282 -6.068 8.751 1.00 88.44 104 MET A CA 1
ATOM 850 C C . MET A 1 104 ? -10.603 -6.816 8.927 1.00 88.44 104 MET A C 1
ATOM 852 O O . MET A 1 104 ? -10.588 -7.906 9.508 1.00 88.44 104 MET A O 1
ATOM 856 N N . ASP A 1 105 ? -11.685 -6.269 8.380 1.00 89.12 105 ASP A N 1
ATOM 857 C CA . ASP A 1 105 ? -13.004 -6.896 8.287 1.00 89.12 105 ASP A CA 1
ATOM 858 C C . ASP A 1 105 ? -13.126 -7.824 7.060 1.00 89.12 105 ASP A C 1
ATOM 860 O O . ASP A 1 105 ? -14.161 -8.454 6.850 1.00 89.12 105 ASP A O 1
ATOM 864 N N . GLY A 1 106 ? -12.068 -7.936 6.245 1.00 86.50 106 GLY A N 1
ATOM 865 C CA . GLY A 1 106 ? -12.034 -8.766 5.038 1.00 86.50 106 GLY A CA 1
ATOM 866 C C . GLY A 1 106 ? -12.819 -8.203 3.858 1.00 86.50 106 GLY A C 1
ATOM 867 O O . GLY A 1 106 ? -13.167 -8.935 2.933 1.00 86.50 106 GLY A O 1
ATOM 868 N N . GLN A 1 107 ? -13.083 -6.901 3.879 1.00 89.00 107 GLN A N 1
ATOM 869 C CA . GLN A 1 107 ? -13.729 -6.168 2.802 1.00 89.00 107 GLN A CA 1
ATOM 870 C C . GLN A 1 107 ? -12.687 -5.592 1.837 1.00 89.00 107 GLN A C 1
ATOM 872 O O . GLN A 1 107 ? -11.545 -5.308 2.203 1.00 89.00 107 GLN A O 1
ATOM 877 N N . GLN A 1 108 ? -13.096 -5.383 0.583 1.00 86.25 108 GLN A N 1
ATOM 878 C CA . GLN A 1 108 ? -12.312 -4.567 -0.340 1.00 86.25 108 GLN A CA 1
ATOM 879 C C . GLN A 1 108 ? -12.445 -3.099 0.076 1.00 86.25 108 GLN A C 1
ATOM 881 O O . GLN A 1 108 ? -13.578 -2.626 0.186 1.00 86.25 108 GLN A O 1
ATOM 886 N N . PRO A 1 109 ? -11.335 -2.372 0.292 1.00 88.31 109 PRO A N 1
ATOM 887 C CA . PRO A 1 109 ? -11.421 -0.993 0.733 1.00 88.31 109 PRO A CA 1
ATOM 888 C C . PRO A 1 109 ? -12.170 -0.107 -0.266 1.00 88.31 109 PRO A C 1
ATOM 890 O O . PRO A 1 109 ? -11.858 -0.108 -1.460 1.00 88.31 109 PRO A O 1
ATOM 893 N N . SER A 1 110 ? -13.142 0.661 0.228 1.00 84.25 110 SER A N 1
ATOM 894 C CA . SER A 1 110 ? -13.992 1.545 -0.581 1.00 84.25 110 SER A CA 1
ATOM 895 C C . SER A 1 110 ? -13.221 2.750 -1.120 1.00 84.25 110 SER A C 1
ATOM 897 O O . SER A 1 110 ? -13.493 3.252 -2.211 1.00 84.25 110 SER A O 1
ATOM 899 N N . TRP A 1 111 ? -12.215 3.197 -0.369 1.00 83.94 111 TRP A N 1
ATOM 900 C CA . TRP A 1 111 ? -11.256 4.199 -0.808 1.00 83.94 111 TRP A CA 1
ATOM 901 C C . TRP A 1 111 ? -10.011 3.529 -1.391 1.00 83.94 111 TRP A C 1
ATOM 903 O O . TRP A 1 111 ? -9.325 2.770 -0.705 1.00 83.94 111 TRP A O 1
ATOM 913 N N . ARG A 1 112 ? -9.658 3.863 -2.636 1.00 78.12 112 ARG A N 1
ATOM 914 C CA . ARG A 1 112 ? -8.386 3.452 -3.243 1.00 78.12 112 ARG A CA 1
ATOM 915 C C . ARG A 1 112 ? -7.370 4.581 -3.175 1.00 78.12 112 ARG A C 1
ATOM 917 O O . ARG A 1 112 ? -7.702 5.757 -3.323 1.00 78.12 112 ARG A O 1
ATOM 924 N N . ALA A 1 113 ? -6.097 4.232 -3.022 1.00 71.75 113 ALA A N 1
ATOM 925 C CA . ALA A 1 113 ? -5.035 5.230 -2.925 1.00 71.75 113 ALA A CA 1
ATOM 926 C C . ALA A 1 113 ? -4.888 6.052 -4.226 1.00 71.75 113 ALA A C 1
ATOM 928 O O . ALA A 1 113 ? -4.493 7.218 -4.170 1.00 71.75 113 ALA A O 1
ATOM 929 N N . LYS A 1 114 ? -5.269 5.482 -5.382 1.00 70.56 114 LYS A N 1
ATOM 930 C CA . LYS A 1 114 ? -5.313 6.182 -6.680 1.00 70.56 114 LYS A CA 1
ATOM 931 C C . LYS A 1 114 ? -6.437 7.223 -6.796 1.00 70.56 114 LYS A C 1
ATOM 933 O O . LYS A 1 114 ? -6.249 8.253 -7.438 1.00 70.56 114 LYS A O 1
ATOM 938 N N . ASP A 1 115 ? -7.574 7.003 -6.126 1.00 70.12 115 ASP A N 1
ATOM 939 C CA . ASP A 1 115 ? -8.780 7.851 -6.237 1.00 70.12 115 ASP A CA 1
ATOM 940 C C . ASP A 1 115 ? -8.554 9.245 -5.646 1.00 70.12 115 ASP A C 1
ATOM 942 O O . ASP A 1 115 ? -9.356 10.171 -5.761 1.00 70.12 115 ASP A O 1
ATOM 946 N N . GLN A 1 116 ? -7.407 9.411 -5.011 1.00 63.62 116 GLN A N 1
ATOM 947 C CA . GLN A 1 116 ? -7.032 10.624 -4.365 1.00 63.62 116 GLN A CA 1
ATOM 948 C C . GLN A 1 116 ? -6.711 11.792 -5.308 1.00 63.62 116 GLN A C 1
ATOM 950 O O . GLN A 1 116 ? -6.892 12.945 -4.903 1.00 63.62 116 GLN A O 1
ATOM 955 N N . GLN A 1 117 ? -6.253 11.533 -6.535 1.00 59.31 117 GLN A N 1
ATOM 956 C CA . GLN A 1 117 ? -5.993 12.616 -7.489 1.00 59.31 117 GLN A CA 1
ATOM 957 C C . GLN A 1 117 ? -7.269 13.427 -7.771 1.00 59.31 117 GLN A C 1
ATOM 959 O O . GLN A 1 117 ? -7.210 14.649 -7.843 1.00 59.31 117 GLN A O 1
ATOM 964 N N . PHE A 1 118 ? -8.437 12.780 -7.776 1.00 55.72 118 PHE A N 1
ATOM 965 C CA . PHE A 1 118 ? -9.739 13.428 -7.966 1.00 55.72 118 PHE A CA 1
ATOM 966 C C . PHE A 1 118 ? -10.174 14.261 -6.751 1.00 55.72 118 PHE A C 1
ATOM 968 O O . PHE A 1 118 ? -10.742 15.345 -6.892 1.00 55.72 118 PHE A O 1
ATOM 975 N N . LEU A 1 119 ? -9.818 13.809 -5.542 1.00 55.72 119 LEU A N 1
ATOM 976 C CA . LEU A 1 119 ? -10.175 14.483 -4.291 1.00 55.72 119 LEU A CA 1
ATOM 977 C C . LEU A 1 119 ? -9.441 15.814 -4.072 1.00 55.72 119 LEU A C 1
ATOM 979 O O . LEU A 1 119 ? -9.951 16.657 -3.334 1.00 55.72 119 LEU A O 1
ATOM 983 N N . GLN A 1 120 ? -8.259 16.005 -4.669 1.00 50.84 120 GLN A N 1
ATOM 984 C CA . GLN A 1 120 ? -7.534 17.284 -4.625 1.00 50.84 120 GLN A CA 1
ATOM 985 C C . GLN A 1 120 ? -8.072 18.291 -5.653 1.00 50.84 120 GLN A C 1
ATOM 987 O O . GLN A 1 120 ? -8.064 19.489 -5.384 1.00 50.84 120 GLN A O 1
ATOM 992 N N . SER A 1 121 ? -8.602 17.808 -6.779 1.00 54.84 121 SER A N 1
ATOM 993 C CA . SER A 1 121 ? -9.174 18.625 -7.859 1.00 54.84 121 SER A CA 1
ATOM 994 C C . SER A 1 121 ? -10.610 19.095 -7.593 1.00 54.84 121 SER A C 1
ATOM 996 O O . SER A 1 121 ? -11.171 19.831 -8.399 1.00 54.84 121 SER A O 1
ATOM 998 N N . GLY A 1 122 ? -11.241 18.641 -6.501 1.00 50.22 122 GLY A N 1
ATOM 999 C CA . GLY A 1 122 ? -12.665 18.885 -6.234 1.00 50.22 122 GLY A CA 1
ATOM 1000 C C . GLY A 1 122 ? -13.610 18.153 -7.195 1.00 50.22 122 GLY A C 1
ATOM 1001 O O . GLY A 1 122 ? -14.799 18.460 -7.226 1.00 50.22 122 GLY A O 1
ATOM 1002 N N . GLN A 1 123 ? -13.101 17.191 -7.969 1.00 45.88 123 GLN A N 1
ATOM 1003 C CA . GLN A 1 123 ? -13.890 16.405 -8.914 1.00 45.88 123 GLN A CA 1
ATOM 1004 C C . GLN A 1 123 ? -14.370 15.106 -8.257 1.00 45.88 123 GLN A C 1
ATOM 1006 O O . GLN A 1 123 ? -13.682 14.521 -7.416 1.00 45.88 123 GLN A O 1
ATOM 1011 N N . ALA A 1 124 ? -15.580 14.673 -8.619 1.00 44.06 124 ALA A N 1
ATOM 1012 C CA . ALA A 1 124 ? -16.138 13.408 -8.161 1.00 44.06 124 ALA A CA 1
ATOM 1013 C C . ALA A 1 124 ? -15.261 12.229 -8.618 1.00 44.06 124 ALA A C 1
ATOM 1015 O O . ALA A 1 124 ? -14.622 12.281 -9.669 1.00 44.06 124 ALA A O 1
ATOM 1016 N N . GLN A 1 125 ? -15.221 11.180 -7.796 1.00 48.78 125 GLN A N 1
ATOM 1017 C CA . GLN A 1 125 ? -14.512 9.931 -8.080 1.00 48.78 125 GLN A CA 1
ATOM 1018 C C . GLN A 1 125 ? -15.016 9.355 -9.418 1.00 48.78 125 GLN A C 1
ATOM 1020 O O . GLN A 1 125 ? -16.234 9.317 -9.608 1.00 48.78 125 GLN A O 1
ATOM 1025 N N . PRO A 1 126 ? -14.144 8.903 -10.337 1.00 43.91 126 PRO A N 1
ATOM 1026 C CA . PRO A 1 126 ? -14.607 8.208 -11.528 1.00 43.91 126 PRO A CA 1
ATOM 1027 C C . PRO A 1 126 ? -15.264 6.893 -11.103 1.00 43.91 126 PRO A C 1
ATOM 1029 O O . PRO A 1 126 ? -14.663 6.073 -10.402 1.00 43.91 126 PRO A O 1
ATOM 1032 N N . THR A 1 127 ? -16.520 6.710 -11.499 1.00 41.25 127 THR A N 1
ATOM 1033 C CA . THR A 1 127 ? -17.237 5.438 -11.393 1.00 41.25 127 THR A CA 1
ATOM 1034 C C . THR A 1 127 ? -16.481 4.355 -12.165 1.00 41.25 127 THR A C 1
ATOM 1036 O O . THR A 1 127 ? -15.893 4.622 -13.209 1.00 41.25 127 THR A O 1
ATOM 1039 N N . GLN A 1 128 ? -16.469 3.127 -11.640 1.00 46.41 128 GLN A N 1
ATOM 1040 C CA . GLN A 1 128 ? -15.694 1.987 -12.157 1.00 46.41 128 GLN A CA 1
ATOM 1041 C C . GLN A 1 128 ? -16.085 1.486 -13.571 1.00 46.41 128 GLN A C 1
ATOM 1043 O O . GLN A 1 128 ? -15.594 0.432 -13.965 1.00 46.41 128 GLN A O 1
ATOM 1048 N N . ASP A 1 129 ? -16.892 2.219 -14.341 1.00 38.88 129 ASP A N 1
ATOM 1049 C CA . ASP A 1 129 ? -17.460 1.782 -15.628 1.00 38.88 129 ASP A CA 1
ATOM 1050 C C . ASP A 1 129 ? -16.745 2.310 -16.886 1.00 38.88 129 ASP A C 1
ATOM 1052 O O . ASP A 1 129 ? -17.156 1.987 -17.994 1.00 38.88 129 ASP A O 1
ATOM 1056 N N . ASP A 1 130 ? -15.641 3.053 -16.772 1.00 42.03 130 ASP A N 1
ATOM 1057 C CA . ASP A 1 130 ? -14.851 3.457 -17.951 1.00 42.03 130 ASP A CA 1
ATOM 1058 C C . ASP A 1 130 ? -13.836 2.372 -18.369 1.00 42.03 130 ASP A C 1
ATOM 1060 O O . ASP A 1 130 ? -12.616 2.565 -18.376 1.00 42.03 130 ASP A O 1
ATOM 1064 N N . GLN A 1 131 ? -14.348 1.188 -18.716 1.00 35.31 131 GLN A N 1
ATOM 1065 C CA . GLN A 1 131 ? -13.669 0.280 -19.641 1.00 35.31 131 GLN A CA 1
ATOM 1066 C C . GLN A 1 131 ? -14.213 0.561 -21.050 1.00 35.31 131 GLN A C 1
ATOM 1068 O O . GLN A 1 131 ? -15.423 0.462 -21.244 1.00 35.31 131 GLN A O 1
ATOM 1073 N N . PRO A 1 132 ? -13.373 0.872 -22.056 1.00 37.88 132 PRO A N 1
ATOM 1074 C CA . PRO A 1 132 ? -13.863 1.037 -23.417 1.00 37.88 132 PRO A CA 1
ATOM 1075 C C . PRO A 1 132 ? -14.414 -0.303 -23.919 1.00 37.88 132 PRO A C 1
ATOM 1077 O O . PRO A 1 132 ? -13.663 -1.258 -24.128 1.00 37.88 132 PRO A O 1
ATOM 1080 N N . GLN A 1 133 ? -15.737 -0.378 -24.094 1.00 38.12 133 GLN A N 1
ATOM 1081 C CA . GLN A 1 133 ? -16.366 -1.449 -24.857 1.00 38.12 133 GLN A CA 1
ATOM 1082 C C . GLN A 1 133 ? -15.821 -1.390 -26.284 1.00 38.12 133 GLN A C 1
ATOM 1084 O O . GLN A 1 133 ? -15.859 -0.351 -26.942 1.00 38.12 133 GLN A O 1
ATOM 1089 N N . ALA A 1 134 ? -15.275 -2.519 -26.730 1.00 39.88 134 ALA A N 1
ATOM 1090 C CA . ALA A 1 134 ? -14.800 -2.717 -28.085 1.00 39.88 134 ALA A CA 1
ATOM 1091 C C . ALA A 1 134 ? -15.889 -2.324 -29.094 1.00 39.88 134 ALA A C 1
ATOM 1093 O O . ALA A 1 134 ? -17.029 -2.783 -28.999 1.00 39.88 134 ALA A O 1
ATOM 1094 N N . ALA A 1 135 ? -15.517 -1.484 -30.058 1.00 40.56 135 ALA A N 1
ATOM 1095 C CA . ALA A 1 135 ? -16.330 -1.200 -31.225 1.00 40.56 135 ALA A CA 1
ATOM 1096 C C . ALA A 1 135 ? -16.518 -2.500 -32.024 1.00 40.56 135 ALA A C 1
ATOM 1098 O O . ALA A 1 135 ? -15.585 -2.995 -32.653 1.00 40.56 135 ALA A O 1
ATOM 1099 N N . ASN A 1 136 ? -17.722 -3.068 -31.968 1.00 46.28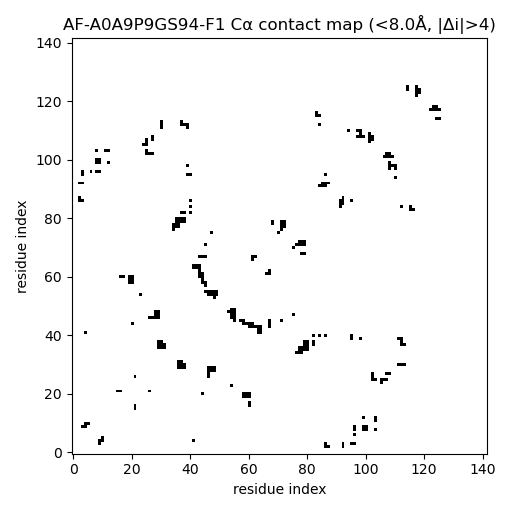 136 ASN A N 1
ATOM 1100 C CA . ASN A 1 136 ? -18.209 -3.954 -33.015 1.00 46.28 136 ASN A CA 1
ATOM 1101 C C . ASN A 1 136 ? -18.729 -3.044 -34.130 1.00 46.28 136 ASN A C 1
ATOM 1103 O O . ASN A 1 136 ? -19.860 -2.568 -34.049 1.00 46.28 136 ASN A O 1
ATOM 1107 N N . GLU A 1 137 ? -17.892 -2.755 -35.125 1.00 45.59 137 GLU A N 1
ATOM 1108 C CA . GLU A 1 137 ? -18.375 -2.173 -36.375 1.00 45.59 137 GLU A CA 1
ATOM 1109 C C . GLU A 1 137 ? -18.825 -3.290 -37.316 1.00 45.59 137 GLU A C 1
ATOM 1111 O O . GLU A 1 137 ? -18.085 -4.205 -37.681 1.00 45.59 137 GLU A O 1
ATOM 1116 N N . ASP A 1 138 ? -20.114 -3.185 -37.600 1.00 47.28 138 ASP A N 1
ATOM 1117 C CA . ASP A 1 138 ? -20.971 -3.990 -38.443 1.00 47.28 138 ASP A CA 1
ATOM 1118 C C . ASP A 1 138 ? -20.477 -3.969 -39.899 1.00 47.28 138 ASP A C 1
ATOM 1120 O O . ASP A 1 138 ? -20.137 -2.925 -40.458 1.00 47.28 138 ASP A O 1
ATOM 1124 N N . LEU A 1 139 ? -20.413 -5.152 -40.505 1.00 51.84 139 LEU A N 1
ATOM 1125 C CA . LEU A 1 139 ? -20.043 -5.365 -41.899 1.00 51.84 139 LEU A CA 1
ATOM 1126 C C . LEU A 1 139 ? -21.265 -5.054 -42.784 1.00 51.84 139 LEU A C 1
ATOM 1128 O O . LEU A 1 139 ? -22.266 -5.762 -42.651 1.00 51.84 139 LEU A O 1
ATOM 1132 N N . PRO A 1 140 ? -21.232 -4.095 -43.728 1.00 56.88 140 PRO A N 1
ATOM 1133 C CA . PRO A 1 140 ? -22.347 -3.954 -44.647 1.00 56.88 140 PRO A CA 1
ATOM 1134 C C . PRO A 1 140 ? -22.296 -5.077 -45.689 1.00 56.88 140 PRO A C 1
ATOM 1136 O O . PRO A 1 140 ? -21.297 -5.269 -46.386 1.00 56.88 140 PRO A O 1
ATOM 1139 N N . LYS A 1 141 ? -23.400 -5.821 -45.784 1.00 49.66 141 LYS A N 1
ATOM 1140 C CA . LYS A 1 141 ? -23.766 -6.536 -47.006 1.00 49.66 141 LYS A CA 1
ATOM 1141 C C . LYS A 1 141 ? -24.258 -5.509 -48.020 1.00 49.66 141 LYS A C 1
ATOM 1143 O O . LYS A 1 141 ? -25.215 -4.810 -47.710 1.00 49.66 141 LYS A O 1
ATOM 1148 N N . ASP A 1 142 ? -23.612 -5.460 -49.179 1.00 58.28 142 ASP A N 1
ATOM 1149 C CA . ASP A 1 142 ? -24.229 -5.546 -50.514 1.00 58.28 142 ASP A CA 1
ATOM 1150 C C . ASP A 1 142 ? -23.136 -5.704 -51.584 1.00 58.28 142 ASP A C 1
ATOM 1152 O O . ASP A 1 142 ? -22.158 -4.919 -51.568 1.00 58.28 142 ASP A O 1
#

Sequence (142 aa):
MTTFRKSSEYKDYLGKTVISRPQDQLLPRLDSQNGQIYMAPGEVYCRFRHPDGQLCSNDARFSGRYNLARHYQIEHNLTVAHNATMPHSTRGRILIVGWYRELMDGQQPSWRAKDQQFLQSGQAQPTQDDQPQAANEDLPKD

Foldseek 3Di:
DDFLCPDPLVVLCCVVDVPWAPDLLLQAEWDDDPLETFDQAWDFAFNDADPVRDGDPPGDGHPTDVVNQVCCCPVPVGHYDDQLQPSVDPVSSVLSSQCSVCSSVSHHRPDDSVQSVCVVVVHDRDDPPPDDDDDPDDDDDD

Solvent-accessible surface area (backbone atoms only — not comparable to full-atom values): 8805 Å² total; per-residue (Å²): 136,87,51,50,81,73,38,66,38,48,43,46,58,53,58,77,29,74,87,36,56,73,59,75,88,39,54,61,79,67,49,70,58,95,59,27,32,43,67,61,89,84,54,35,65,68,55,51,59,48,98,88,64,48,62,54,85,59,46,61,75,38,98,34,57,67,59,46,39,50,46,35,39,72,78,63,68,26,43,64,51,81,74,81,69,48,60,84,41,72,68,33,26,51,53,52,44,48,33,34,40,31,34,74,72,58,36,77,45,90,68,54,59,66,57,45,68,31,63,76,70,76,43,78,70,82,67,95,72,84,63,86,76,77,84,82,79,81,81,83,88,129

pLDDT: mean 79.06, std 17.76, range [35.31, 97.62]

Secondary structure (DSSP, 8-state):
---GGGSHHHHHHHHTTSSSPPPTTTSPPPEEETTEEE--TT--S---B-TTSPBPS--SPPSSHHHHHHHHHHHH--EEPP----TTSHHHHHHHHHHHHHHHTTPPPSS-GGGHHHHHTTPPPPPTT-------PPPPP-

Mean predicted aligned error: 9.94 Å

Organism: Fusarium solani (NCBI:txid169388)

Radius of gyration: 17.84 Å; Cα contacts (8 Å, |Δi|>4): 168; chains: 1; bounding box: 38×35×68 Å